Protein AF-A0A1Y3B5V5-F1 (afdb_monomer_lite)

Radius of gyration: 14.7 Å; chains: 1; bounding box: 25×21×51 Å

Sequence (76 aa):
MFGSSVSQVQRIFREWSNLRFAPSTSLTEIATRLDRAYYNAMEVGITVDQLKLPFVDIVKSLLQSHRRVEPSVMPF

pLDDT: mean 71.04, std 11.75, range [39.75, 84.19]

Structure (mmCIF, N/CA/C/O backbone):
data_AF-A0A1Y3B5V5-F1
#
_entry.id   AF-A0A1Y3B5V5-F1
#
loop_
_atom_site.group_PDB
_atom_site.id
_atom_site.type_symbol
_atom_site.label_atom_id
_atom_site.label_alt_id
_atom_site.label_comp_id
_atom_site.label_asym_id
_atom_site.label_entity_id
_atom_site.label_seq_id
_atom_site.pdbx_PDB_ins_code
_atom_site.Cartn_x
_atom_site.Cartn_y
_atom_site.Cartn_z
_atom_site.occupancy
_atom_site.B_iso_or_equiv
_atom_site.auth_seq_id
_atom_site.auth_comp_id
_atom_site.auth_asym_id
_atom_site.auth_atom_id
_atom_site.pdbx_PDB_model_num
ATOM 1 N N . MET A 1 1 ? -11.975 15.391 19.949 1.00 45.25 1 MET A N 1
ATOM 2 C CA . MET A 1 1 ? -10.810 15.250 19.044 1.00 45.25 1 MET A CA 1
ATOM 3 C C . MET A 1 1 ? -11.039 14.121 18.023 1.00 45.25 1 MET A C 1
ATOM 5 O O . MET A 1 1 ? -10.278 13.171 17.984 1.00 45.25 1 MET A O 1
ATOM 9 N N . PHE A 1 2 ? -12.087 14.205 17.190 1.00 43.38 2 PHE A N 1
ATOM 10 C CA . PHE A 1 2 ? -12.474 13.142 16.232 1.00 43.38 2 PHE A CA 1
ATOM 11 C C . PHE A 1 2 ? -12.002 13.395 14.780 1.00 43.38 2 PHE A C 1
ATOM 13 O O . PHE A 1 2 ? -12.203 12.559 13.906 1.00 43.38 2 PHE A O 1
ATOM 20 N N . GLY A 1 3 ? -11.356 14.538 14.508 1.00 46.41 3 GLY A N 1
ATOM 21 C CA . GLY A 1 3 ? -10.941 14.936 13.154 1.00 46.41 3 GLY A CA 1
ATOM 22 C C . GLY A 1 3 ? -9.629 14.323 12.637 1.00 46.41 3 GLY A C 1
ATOM 23 O O . GLY A 1 3 ? -9.355 14.434 11.442 1.00 46.41 3 GLY A O 1
ATOM 24 N N . SER A 1 4 ? -8.811 13.678 13.484 1.00 59.72 4 SER A N 1
ATOM 25 C CA . SER A 1 4 ? -7.484 13.182 13.065 1.00 59.72 4 SER A CA 1
ATOM 26 C C . SER A 1 4 ? -7.513 11.795 12.416 1.00 59.72 4 SER A C 1
ATOM 28 O O . SER A 1 4 ? -6.755 11.554 11.487 1.00 59.72 4 SER A O 1
ATOM 30 N N . SER A 1 5 ? -8.405 10.895 12.843 1.00 57.22 5 SER A N 1
ATOM 31 C CA . SER A 1 5 ? -8.447 9.518 12.323 1.00 57.22 5 SER A CA 1
ATOM 32 C C . SER A 1 5 ? -8.928 9.463 10.867 1.00 57.22 5 SER A C 1
ATOM 34 O O . SER A 1 5 ? -8.271 8.869 10.017 1.00 57.22 5 SER A O 1
ATOM 36 N N . VAL A 1 6 ? -10.021 10.160 10.533 1.00 61.03 6 VAL A N 1
ATOM 37 C CA . VAL A 1 6 ? -10.572 10.174 9.162 1.00 61.03 6 VAL A CA 1
ATOM 38 C C . VAL A 1 6 ? -9.599 10.810 8.166 1.00 61.03 6 VAL A C 1
ATOM 40 O O . VAL A 1 6 ? -9.436 10.320 7.049 1.00 61.03 6 VAL A O 1
ATOM 43 N N . SER A 1 7 ? -8.912 11.880 8.572 1.00 66.06 7 SER A N 1
ATOM 44 C CA . SER A 1 7 ? -7.909 12.546 7.735 1.00 66.06 7 SER A CA 1
ATOM 45 C C . SER A 1 7 ? -6.653 11.687 7.539 1.00 66.06 7 SER A C 1
ATOM 47 O O . SER A 1 7 ? -6.101 11.668 6.439 1.00 66.06 7 SER A O 1
ATOM 49 N N . GLN A 1 8 ? -6.242 10.909 8.547 1.00 64.75 8 GLN A N 1
ATOM 50 C CA . GLN A 1 8 ? -5.161 9.923 8.428 1.00 64.75 8 GLN A CA 1
ATOM 51 C C . GLN A 1 8 ? -5.532 8.773 7.485 1.00 64.75 8 GLN A C 1
ATOM 53 O O . GLN A 1 8 ? -4.755 8.450 6.590 1.00 64.75 8 GLN A O 1
ATOM 58 N N . VAL A 1 9 ? -6.740 8.218 7.609 1.00 65.62 9 VAL A N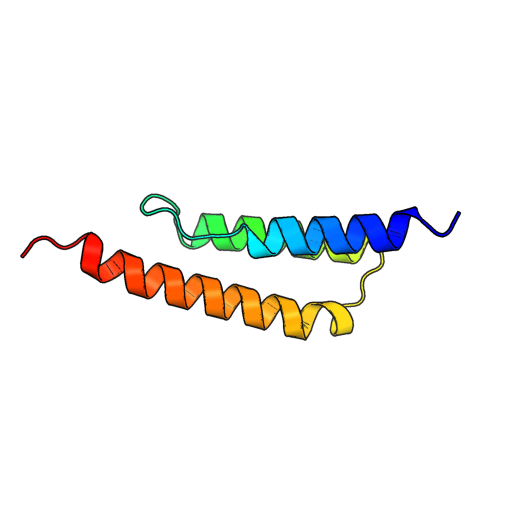 1
ATOM 59 C CA . VAL A 1 9 ? -7.246 7.156 6.724 1.00 65.62 9 VAL A CA 1
ATOM 60 C C . VAL A 1 9 ? -7.279 7.625 5.267 1.00 65.62 9 VAL A C 1
ATOM 62 O O . VAL A 1 9 ? -6.784 6.941 4.373 1.00 65.62 9 VAL A O 1
ATOM 65 N N . GLN A 1 10 ? -7.801 8.830 5.012 1.00 69.19 10 GLN A N 1
ATOM 66 C CA . GLN A 1 10 ? -7.817 9.411 3.667 1.00 69.19 10 GLN A CA 1
ATOM 67 C C . GLN A 1 10 ? -6.410 9.668 3.119 1.00 69.19 10 GLN A C 1
ATOM 69 O O . GLN A 1 10 ? -6.189 9.511 1.916 1.00 69.19 10 GLN A O 1
ATOM 74 N N . ARG A 1 11 ? -5.452 10.049 3.974 1.00 73.00 11 ARG A N 1
ATOM 75 C CA . ARG A 1 11 ? -4.052 10.221 3.570 1.00 73.00 11 ARG A CA 1
ATOM 76 C C . ARG A 1 11 ? -3.440 8.894 3.138 1.00 73.00 11 ARG A C 1
ATOM 78 O O . ARG A 1 11 ? -2.851 8.837 2.065 1.00 73.00 11 ARG A O 1
ATOM 85 N N . ILE A 1 12 ? -3.652 7.837 3.918 1.00 70.62 12 ILE A N 1
ATOM 86 C CA . ILE A 1 12 ? -3.163 6.489 3.611 1.00 70.62 12 ILE A CA 1
ATOM 87 C C . ILE A 1 12 ? -3.764 5.995 2.295 1.00 70.62 12 ILE A C 1
ATOM 89 O O . ILE A 1 12 ? -3.024 5.569 1.416 1.00 70.62 12 ILE A O 1
ATOM 93 N N . PHE A 1 13 ? -5.075 6.156 2.087 1.00 71.38 13 PHE A N 1
ATOM 94 C CA . PHE A 1 13 ? -5.698 5.786 0.813 1.00 71.38 13 PHE A CA 1
ATOM 95 C C . PHE A 1 13 ? -5.160 6.572 -0.387 1.00 71.38 13 PHE A C 1
ATOM 97 O O . PHE A 1 13 ? -5.038 6.009 -1.475 1.00 71.38 13 PHE A O 1
ATOM 104 N N . ARG A 1 14 ? -4.809 7.852 -0.215 1.00 74.62 14 ARG A N 1
ATOM 105 C CA . ARG A 1 14 ? -4.145 8.636 -1.270 1.00 74.62 14 ARG A CA 1
ATOM 106 C C . ARG A 1 14 ? -2.714 8.177 -1.525 1.00 74.62 14 ARG A C 1
ATOM 108 O O . ARG A 1 14 ? -2.300 8.115 -2.675 1.00 74.62 14 ARG A O 1
ATOM 115 N N . GLU A 1 15 ? -1.950 7.872 -0.480 1.00 74.38 15 GLU A N 1
ATOM 116 C CA . GLU A 1 15 ? -0.594 7.325 -0.623 1.00 74.38 15 GLU A CA 1
ATOM 117 C C . GLU A 1 15 ? -0.636 5.998 -1.390 1.00 74.38 15 GLU A C 1
ATOM 119 O O . GLU A 1 15 ? 0.139 5.786 -2.319 1.00 74.38 15 GLU A O 1
ATOM 124 N N . TRP A 1 16 ? -1.615 5.160 -1.063 1.00 74.69 16 TRP A N 1
ATOM 125 C CA . TRP A 1 16 ? -1.870 3.872 -1.686 1.00 74.69 16 TRP A CA 1
ATOM 126 C C . TRP A 1 16 ? -2.274 3.974 -3.163 1.00 74.69 16 TRP A C 1
ATOM 128 O O . TRP A 1 16 ? -1.730 3.259 -4.000 1.00 74.69 16 TRP A O 1
ATOM 138 N N . SER A 1 17 ? -3.199 4.872 -3.514 1.00 68.88 17 SER A N 1
ATOM 139 C CA . SER A 1 17 ? -3.650 5.050 -4.904 1.00 68.88 17 SER A CA 1
ATOM 140 C C . SER A 1 17 ? -2.596 5.693 -5.813 1.00 68.88 17 SER A C 1
ATOM 142 O O . SER A 1 17 ? -2.659 5.554 -7.038 1.00 68.88 17 SER A O 1
ATOM 144 N N . ASN A 1 18 ? -1.604 6.361 -5.220 1.00 72.00 18 ASN A N 1
ATOM 145 C CA . ASN A 1 18 ? -0.451 6.918 -5.920 1.00 72.00 18 ASN A CA 1
ATOM 146 C C . ASN A 1 18 ? 0.674 5.898 -6.152 1.00 72.00 18 ASN A C 1
ATOM 148 O O . ASN A 1 18 ? 1.616 6.205 -6.887 1.00 72.00 18 ASN A O 1
ATOM 152 N N . LEU A 1 19 ? 0.592 4.688 -5.584 1.00 70.94 19 LEU A N 1
ATOM 153 C CA . LEU A 1 19 ? 1.503 3.601 -5.932 1.00 70.94 19 LEU A CA 1
ATOM 154 C C . LEU A 1 19 ? 1.223 3.178 -7.380 1.00 70.94 19 LEU A C 1
ATOM 156 O O . LEU A 1 19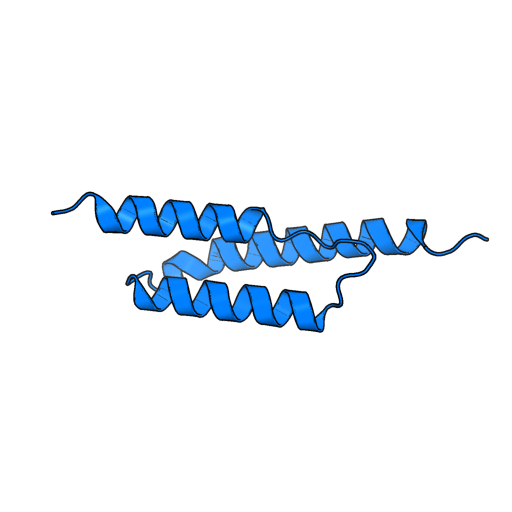 ? 0.244 2.499 -7.679 1.00 70.94 19 LEU A O 1
ATOM 160 N N . ARG A 1 20 ? 2.086 3.610 -8.298 1.00 66.50 20 ARG A N 1
ATOM 161 C CA . ARG A 1 20 ? 2.106 3.176 -9.697 1.00 66.50 20 ARG A CA 1
ATOM 162 C C . ARG A 1 20 ? 3.463 2.560 -9.996 1.00 66.50 20 ARG A C 1
ATOM 164 O O . ARG A 1 20 ? 4.473 3.028 -9.471 1.00 66.50 20 ARG A O 1
ATOM 171 N N . PHE A 1 21 ? 3.493 1.552 -10.864 1.00 62.50 21 PHE A N 1
ATOM 172 C CA . PHE A 1 21 ? 4.753 1.096 -11.440 1.00 62.50 21 PHE A CA 1
ATOM 173 C C . PHE A 1 21 ? 5.320 2.212 -12.316 1.00 62.50 21 PHE A C 1
ATOM 175 O O . PHE A 1 21 ? 4.742 2.546 -13.352 1.00 62.50 21 PHE A O 1
ATOM 182 N N . ALA A 1 22 ? 6.440 2.803 -11.898 1.00 65.56 22 ALA A N 1
ATOM 183 C CA . ALA A 1 22 ? 7.316 3.463 -12.852 1.00 65.56 22 ALA A CA 1
ATOM 184 C C . ALA A 1 22 ? 8.138 2.376 -13.573 1.00 65.56 22 ALA A C 1
ATOM 186 O O . ALA A 1 22 ? 8.396 1.327 -12.978 1.00 65.56 22 ALA A O 1
ATOM 187 N N . PRO A 1 23 ? 8.578 2.603 -14.822 1.00 60.59 23 PRO A N 1
ATOM 188 C CA . PRO A 1 23 ? 9.318 1.601 -15.597 1.00 60.59 23 PRO A CA 1
ATOM 189 C C . PRO A 1 23 ? 10.590 1.075 -14.916 1.00 60.59 23 PRO A C 1
ATOM 191 O O . PRO A 1 23 ? 11.035 -0.026 -15.209 1.00 60.59 23 PRO A O 1
ATOM 194 N N . SER A 1 24 ? 11.170 1.852 -13.998 1.00 67.31 24 SER A N 1
ATOM 195 C CA . SER A 1 24 ? 12.369 1.503 -13.234 1.00 67.31 24 SER A CA 1
ATOM 196 C C . SER A 1 24 ? 12.087 0.913 -11.847 1.00 67.31 24 SER A C 1
ATOM 198 O O . SER A 1 24 ? 13.026 0.555 -11.140 1.00 67.31 24 SER A O 1
ATOM 200 N N . THR A 1 25 ? 10.826 0.853 -11.409 1.00 69.94 25 THR A N 1
ATOM 201 C CA . THR A 1 25 ? 10.476 0.380 -10.064 1.00 69.94 25 THR A CA 1
ATOM 202 C C . THR A 1 25 ? 10.342 -1.138 -10.054 1.00 69.94 25 THR A C 1
ATOM 204 O O . THR A 1 25 ? 9.514 -1.703 -10.767 1.00 69.94 25 THR A O 1
ATOM 207 N N . SER A 1 26 ? 11.133 -1.803 -9.211 1.00 74.50 26 SER A N 1
ATOM 208 C CA . SER A 1 26 ? 11.059 -3.258 -9.048 1.00 74.50 26 SER A CA 1
ATOM 209 C C . SER A 1 26 ? 9.794 -3.690 -8.298 1.00 74.50 26 SER A C 1
ATOM 211 O O . SER A 1 26 ? 9.282 -2.966 -7.440 1.00 74.50 26 SER A O 1
ATOM 213 N N . LEU A 1 27 ? 9.328 -4.917 -8.560 1.00 74.81 27 LEU A N 1
ATOM 214 C CA . LEU A 1 27 ? 8.238 -5.546 -7.803 1.00 74.81 27 LEU A CA 1
ATOM 215 C C . LEU A 1 27 ? 8.509 -5.542 -6.291 1.00 74.81 27 LEU A C 1
ATOM 217 O O . LEU A 1 27 ? 7.608 -5.253 -5.505 1.00 74.81 27 LEU A O 1
ATOM 221 N N . THR A 1 28 ? 9.758 -5.798 -5.894 1.00 79.56 28 THR A N 1
ATOM 222 C CA . THR A 1 28 ? 10.203 -5.780 -4.496 1.00 79.56 28 THR A CA 1
ATOM 223 C C . THR A 1 28 ? 10.011 -4.409 -3.858 1.00 79.56 28 THR A C 1
ATOM 225 O O . THR A 1 28 ? 9.514 -4.311 -2.742 1.00 79.56 28 THR A O 1
ATOM 228 N N . GLU A 1 29 ? 10.354 -3.331 -4.564 1.00 79.94 29 GLU A N 1
ATOM 229 C CA . GLU A 1 29 ? 10.199 -1.976 -4.036 1.00 79.94 29 GLU A CA 1
ATOM 230 C C . GLU A 1 29 ? 8.724 -1.597 -3.851 1.00 79.94 29 GLU A C 1
ATOM 232 O O . GLU A 1 29 ? 8.361 -0.960 -2.860 1.00 79.94 29 GLU A O 1
ATOM 237 N N . ILE A 1 30 ? 7.852 -2.037 -4.761 1.00 78.81 30 ILE A N 1
ATOM 238 C CA . ILE A 1 30 ? 6.405 -1.835 -4.627 1.00 78.81 30 ILE A CA 1
ATOM 239 C C . ILE A 1 30 ? 5.838 -2.641 -3.460 1.00 78.81 30 ILE A C 1
ATOM 241 O O . ILE A 1 30 ? 5.048 -2.098 -2.687 1.00 78.81 30 ILE A O 1
ATOM 245 N N . ALA A 1 31 ? 6.268 -3.892 -3.289 1.00 80.44 31 ALA A N 1
ATOM 246 C CA . ALA A 1 31 ? 5.870 -4.719 -2.154 1.00 80.44 31 ALA A CA 1
ATOM 247 C C . ALA A 1 31 ? 6.259 -4.065 -0.817 1.00 80.44 31 ALA A C 1
ATOM 249 O O . ALA A 1 31 ? 5.414 -3.943 0.066 1.00 80.44 31 ALA A O 1
ATOM 250 N N . THR A 1 32 ? 7.483 -3.541 -0.697 1.00 84.19 32 THR A N 1
ATOM 251 C CA . THR A 1 32 ? 7.940 -2.827 0.508 1.00 84.19 32 THR A CA 1
ATOM 252 C C . THR A 1 32 ? 7.112 -1.571 0.792 1.00 84.19 32 THR A C 1
ATOM 254 O O . THR A 1 32 ? 6.799 -1.271 1.945 1.00 84.19 32 THR A O 1
ATOM 257 N N . ARG A 1 33 ? 6.732 -0.814 -0.246 1.00 82.44 33 ARG A N 1
ATOM 258 C CA . ARG A 1 33 ? 5.882 0.377 -0.080 1.00 82.44 33 ARG A CA 1
ATOM 259 C C . ARG A 1 33 ? 4.463 0.009 0.358 1.00 82.44 33 ARG A C 1
ATOM 261 O O . ARG A 1 33 ? 3.918 0.693 1.220 1.00 82.44 33 ARG A O 1
ATOM 268 N N . LEU A 1 34 ? 3.892 -1.060 -0.200 1.00 81.12 34 LEU A N 1
ATOM 269 C CA . LEU A 1 34 ? 2.589 -1.592 0.210 1.00 81.12 34 LEU A CA 1
ATOM 270 C C . LEU A 1 34 ? 2.604 -2.056 1.668 1.00 81.12 34 LEU A C 1
ATOM 272 O O . LEU A 1 34 ? 1.716 -1.681 2.428 1.00 81.12 34 LEU A O 1
ATOM 276 N N . ASP A 1 35 ? 3.627 -2.813 2.063 1.00 83.94 35 ASP A N 1
ATOM 277 C CA . ASP A 1 35 ? 3.771 -3.344 3.420 1.00 83.94 35 ASP A CA 1
ATOM 278 C C . ASP A 1 35 ? 3.879 -2.221 4.461 1.00 83.94 35 ASP A C 1
ATOM 280 O O . ASP A 1 35 ? 3.121 -2.168 5.430 1.00 83.94 35 ASP A O 1
ATOM 284 N N . ARG A 1 36 ? 4.727 -1.220 4.194 1.00 83.69 36 ARG A N 1
ATOM 285 C CA . ARG A 1 36 ? 4.857 -0.042 5.062 1.00 83.69 36 ARG A CA 1
ATOM 286 C C . ARG A 1 36 ? 3.540 0.713 5.208 1.00 83.69 36 ARG A C 1
ATOM 288 O O . ARG A 1 36 ? 3.193 1.182 6.289 1.00 83.69 36 ARG A O 1
ATOM 295 N N . ALA A 1 37 ? 2.811 0.856 4.111 1.00 78.56 37 ALA A N 1
ATOM 296 C CA . ALA A 1 37 ? 1.576 1.609 4.107 1.00 78.56 37 ALA A CA 1
ATOM 297 C C . ALA A 1 37 ? 0.417 0.818 4.757 1.00 78.56 37 ALA A C 1
ATOM 299 O O . ALA A 1 37 ? -0.490 1.435 5.313 1.00 78.56 37 ALA A O 1
ATOM 300 N N . TYR A 1 38 ? 0.478 -0.519 4.760 1.00 83.00 38 TYR A N 1
ATOM 301 C CA . TYR A 1 38 ? -0.391 -1.411 5.539 1.00 83.00 38 TYR A CA 1
ATOM 302 C C . TYR A 1 38 ? -0.107 -1.323 7.037 1.00 83.00 38 TYR A C 1
ATOM 304 O O . TYR A 1 38 ? -1.032 -1.126 7.823 1.00 83.00 38 TYR A O 1
ATOM 312 N N . TYR A 1 39 ? 1.165 -1.346 7.428 1.00 83.56 39 TYR A N 1
ATOM 313 C CA . TYR A 1 39 ? 1.567 -1.138 8.818 1.00 83.56 39 TYR A CA 1
ATOM 314 C C . TYR A 1 39 ? 1.103 0.214 9.367 1.00 83.56 39 TYR A C 1
ATOM 316 O O . TYR A 1 39 ? 0.462 0.264 10.416 1.00 83.56 39 TYR A O 1
ATOM 324 N N . ASN A 1 40 ? 1.331 1.300 8.622 1.00 82.25 40 ASN A N 1
ATOM 325 C CA . ASN A 1 40 ? 0.876 2.637 9.016 1.00 82.25 40 ASN A CA 1
ATOM 326 C C . ASN A 1 40 ? -0.648 2.696 9.216 1.00 82.25 40 ASN A C 1
ATOM 328 O O . ASN A 1 40 ? -1.133 3.420 10.082 1.00 82.25 40 ASN A O 1
ATOM 332 N N . ALA A 1 41 ? -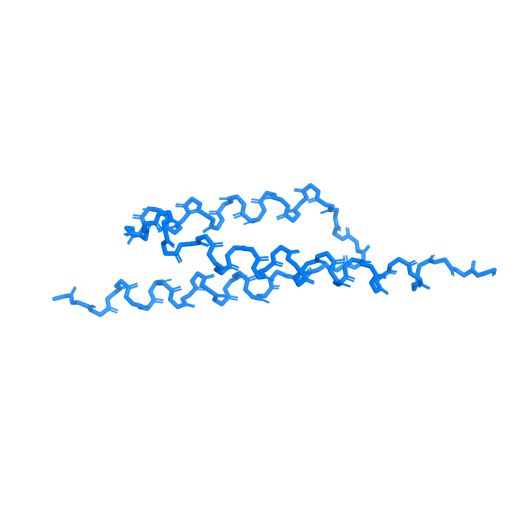1.409 1.949 8.411 1.00 79.50 41 ALA A N 1
ATOM 333 C CA . ALA A 1 41 ? -2.861 1.880 8.516 1.00 79.50 41 ALA A CA 1
ATOM 334 C C . ALA A 1 41 ? -3.318 1.181 9.799 1.00 79.50 41 ALA A C 1
ATOM 336 O O . ALA A 1 41 ? -4.233 1.657 10.474 1.00 79.50 41 ALA A O 1
ATOM 337 N N . MET A 1 42 ? -2.646 0.090 10.161 1.00 83.00 42 MET A N 1
ATOM 338 C CA . MET A 1 42 ? -2.901 -0.606 11.416 1.00 83.00 42 MET A CA 1
ATOM 339 C C . MET A 1 42 ? -2.533 0.253 12.633 1.00 83.00 42 MET A C 1
ATOM 341 O O . MET A 1 42 ? -3.292 0.277 13.599 1.00 83.00 42 MET A O 1
ATOM 345 N N . GLU A 1 43 ? -1.429 1.009 12.580 1.00 83.81 43 GLU A N 1
ATOM 346 C CA . GLU A 1 43 ? -1.023 1.905 13.677 1.00 83.81 43 GLU A CA 1
ATOM 347 C C . GLU A 1 43 ? -2.043 3.016 13.963 1.00 83.81 43 GLU A C 1
ATOM 349 O O . GLU A 1 43 ? -2.226 3.403 15.116 1.00 83.81 43 GLU A O 1
ATOM 354 N N . VAL A 1 44 ? -2.757 3.508 12.944 1.00 78.69 44 VAL A N 1
ATOM 355 C CA . VAL A 1 44 ? -3.823 4.515 13.124 1.00 78.69 44 VAL A CA 1
ATOM 356 C C . VAL A 1 44 ? -5.186 3.902 13.477 1.00 78.69 44 VAL A C 1
ATOM 358 O O . VAL A 1 44 ? -6.199 4.605 13.495 1.00 78.69 44 VAL A O 1
ATOM 361 N N . GLY A 1 45 ? -5.224 2.600 13.775 1.00 80.00 45 GLY A N 1
ATOM 362 C CA . GLY A 1 45 ? -6.415 1.891 14.242 1.00 80.00 45 GLY A CA 1
ATOM 363 C C . GLY A 1 45 ? -7.360 1.426 13.135 1.00 80.00 45 GLY A C 1
ATOM 364 O O . GLY A 1 45 ? -8.512 1.102 13.429 1.00 80.00 45 GLY A O 1
ATOM 365 N N . ILE A 1 46 ? -6.913 1.381 11.874 1.00 80.50 46 ILE A N 1
ATOM 366 C CA . ILE A 1 46 ? -7.703 0.766 10.803 1.00 80.50 46 ILE A CA 1
ATOM 367 C C . ILE A 1 46 ? -7.607 -0.749 10.951 1.00 80.50 46 ILE A C 1
ATOM 369 O O . ILE A 1 46 ? -6.525 -1.334 10.998 1.00 80.50 46 ILE A O 1
ATOM 373 N N . THR A 1 47 ? -8.764 -1.394 11.011 1.00 82.44 47 THR A N 1
ATOM 374 C CA . THR A 1 47 ? -8.835 -2.850 11.121 1.00 82.44 47 THR A CA 1
ATOM 375 C C . THR A 1 47 ? -8.477 -3.523 9.799 1.00 82.44 47 THR A C 1
ATOM 377 O O . THR A 1 47 ? -8.701 -2.983 8.714 1.00 82.44 47 THR A O 1
ATOM 380 N N . VAL A 1 48 ? -7.979 -4.755 9.879 1.00 79.19 48 VAL A N 1
ATOM 381 C CA . VAL A 1 48 ? -7.645 -5.564 8.697 1.00 79.19 48 VAL A CA 1
ATOM 382 C C . VAL A 1 48 ? -8.844 -5.695 7.750 1.00 79.19 48 VAL A C 1
ATOM 384 O O . VAL A 1 48 ? -8.683 -5.592 6.536 1.00 79.19 48 VAL A O 1
ATOM 387 N N . ASP A 1 49 ? -10.060 -5.851 8.281 1.00 81.31 49 ASP A N 1
ATOM 388 C CA . ASP A 1 49 ? -11.275 -5.970 7.465 1.00 81.31 49 ASP A CA 1
ATOM 389 C C . ASP A 1 49 ? -11.582 -4.706 6.654 1.00 81.31 49 ASP A C 1
ATOM 391 O O . ASP A 1 49 ? -12.038 -4.803 5.515 1.00 81.31 49 ASP A O 1
ATOM 395 N N . GLN A 1 50 ? -11.256 -3.528 7.188 1.00 76.38 50 GLN A N 1
ATOM 396 C CA . GLN A 1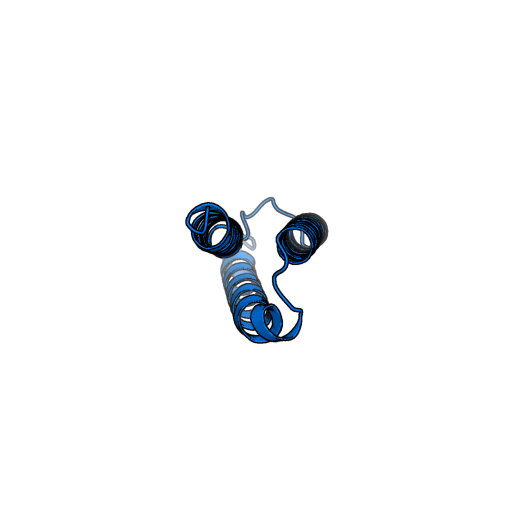 50 ? -11.385 -2.255 6.473 1.00 76.38 50 GLN A CA 1
ATOM 397 C C . GLN A 1 50 ? -10.310 -2.072 5.388 1.00 7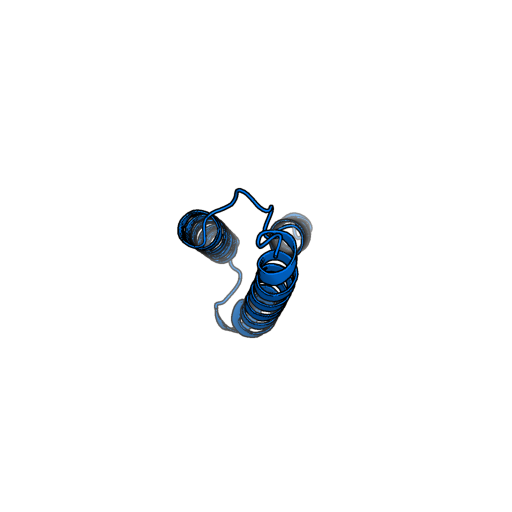6.38 50 GLN A C 1
ATOM 399 O O . GLN A 1 50 ? -10.523 -1.308 4.447 1.00 76.38 50 GLN A O 1
ATOM 404 N N . LEU A 1 51 ? -9.175 -2.775 5.486 1.00 78.44 51 LEU A N 1
ATOM 405 C CA . LEU A 1 51 ? -8.070 -2.695 4.521 1.00 78.44 51 LEU A CA 1
ATOM 406 C C . LEU A 1 51 ? -8.151 -3.727 3.399 1.00 78.44 51 LEU A C 1
ATOM 408 O O . LEU A 1 51 ? -7.616 -3.472 2.322 1.00 78.44 51 LEU A O 1
ATOM 412 N N . LYS A 1 52 ? -8.829 -4.862 3.613 1.00 79.38 52 LYS A N 1
ATOM 413 C CA . LYS A 1 52 ? -8.886 -5.978 2.652 1.00 79.38 52 LYS A CA 1
ATOM 414 C C . LYS A 1 52 ? -9.296 -5.544 1.245 1.00 79.38 52 LYS A C 1
ATOM 416 O O . LYS A 1 52 ? -8.566 -5.802 0.292 1.00 79.38 52 LYS A O 1
ATOM 421 N N . LEU A 1 53 ? -10.459 -4.905 1.110 1.00 78.12 53 LEU A N 1
ATOM 422 C CA . LEU A 1 53 ? -10.997 -4.524 -0.201 1.00 78.12 53 LEU A CA 1
ATOM 423 C C . LEU A 1 53 ? -10.111 -3.485 -0.909 1.00 78.12 53 LEU A C 1
ATOM 425 O O . LEU A 1 53 ? -9.671 -3.765 -2.026 1.00 78.12 53 LEU A O 1
ATOM 429 N N . PRO A 1 54 ? -9.750 -2.355 -0.271 1.00 76.88 54 PRO A N 1
ATOM 430 C CA . PRO A 1 54 ? -8.857 -1.391 -0.900 1.00 76.88 54 PRO A CA 1
ATOM 431 C C . PRO A 1 54 ? -7.508 -1.982 -1.301 1.00 76.88 54 PRO A C 1
ATOM 433 O O . PRO A 1 54 ? -7.025 -1.715 -2.398 1.00 76.88 54 PRO A O 1
ATOM 436 N N . PHE A 1 55 ? -6.909 -2.808 -0.437 1.00 79.00 55 PHE A N 1
ATOM 437 C CA . PHE A 1 55 ? -5.618 -3.434 -0.707 1.00 79.00 55 PHE A CA 1
ATOM 438 C C . PHE A 1 55 ? -5.674 -4.296 -1.971 1.00 79.00 55 PHE A C 1
ATOM 440 O O . PHE A 1 55 ? -4.812 -4.182 -2.842 1.00 79.00 55 PHE A O 1
ATOM 447 N N . VAL A 1 56 ? -6.728 -5.104 -2.118 1.00 82.31 56 VAL A N 1
ATOM 448 C CA . VAL A 1 56 ? -6.956 -5.916 -3.321 1.00 82.31 56 VAL A CA 1
ATOM 449 C C . VAL A 1 56 ? -7.091 -5.044 -4.571 1.00 82.31 56 VAL A C 1
ATOM 451 O O . VAL A 1 56 ? -6.510 -5.377 -5.606 1.00 82.31 56 VAL A O 1
ATOM 454 N N . ASP A 1 57 ? -7.815 -3.928 -4.497 1.00 80.81 57 ASP A N 1
ATOM 455 C CA . ASP A 1 57 ? -7.999 -3.030 -5.642 1.00 80.81 57 ASP A CA 1
ATOM 456 C C . ASP A 1 57 ? -6.688 -2.366 -6.078 1.00 80.81 57 ASP A C 1
ATOM 458 O O . ASP A 1 57 ? -6.406 -2.258 -7.275 1.00 80.81 57 ASP A O 1
ATOM 462 N N . ILE A 1 58 ? -5.834 -1.995 -5.125 1.00 79.69 58 ILE A N 1
ATOM 463 C CA . ILE A 1 58 ? -4.518 -1.419 -5.420 1.00 79.69 58 ILE A CA 1
ATOM 464 C C . ILE A 1 58 ? -3.588 -2.459 -6.016 1.00 79.69 58 ILE A C 1
ATOM 466 O O . ILE A 1 58 ? -2.948 -2.172 -7.022 1.00 79.69 58 ILE A O 1
ATOM 470 N N . VAL A 1 59 ? -3.542 -3.672 -5.463 1.00 80.00 59 VAL A N 1
ATOM 471 C CA . VAL A 1 59 ? -2.735 -4.762 -6.030 1.00 80.00 59 VAL A CA 1
ATOM 472 C C . VAL A 1 59 ? -3.180 -5.069 -7.464 1.00 80.00 59 VAL A C 1
ATOM 474 O O . VAL A 1 59 ? -2.337 -5.209 -8.350 1.00 80.00 59 VAL A O 1
ATOM 477 N N . LYS A 1 60 ? -4.491 -5.090 -7.742 1.00 81.06 60 LYS A N 1
ATOM 478 C CA . LYS A 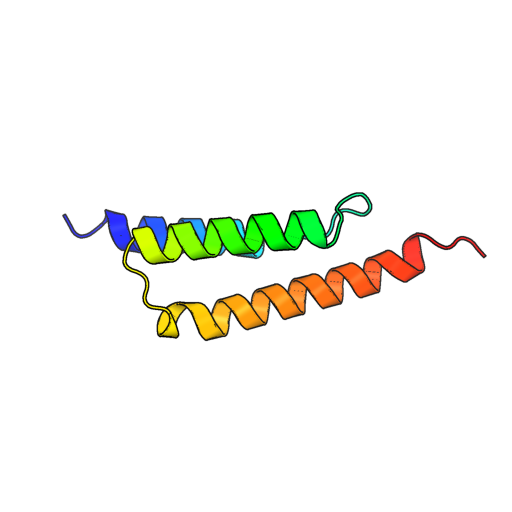1 60 ? -5.014 -5.243 -9.111 1.00 81.06 60 LYS A CA 1
ATOM 479 C C . LYS A 1 60 ? -4.582 -4.097 -10.027 1.00 81.06 60 LYS A C 1
ATOM 481 O O . LYS A 1 60 ? -4.118 -4.360 -11.135 1.00 81.06 60 LYS A O 1
ATOM 486 N N . SER A 1 61 ? -4.716 -2.849 -9.579 1.00 78.62 61 SER A N 1
ATOM 487 C CA . SER A 1 61 ? -4.295 -1.655 -10.329 1.00 78.62 61 SER A CA 1
ATOM 488 C C . SER A 1 61 ? -2.794 -1.684 -10.643 1.00 78.62 61 SER A C 1
ATOM 490 O O . SER A 1 61 ? -2.371 -1.461 -11.779 1.00 78.62 61 SER A O 1
ATOM 492 N N . LEU A 1 62 ? -1.990 -2.061 -9.650 1.00 76.50 62 LEU A N 1
ATOM 493 C CA . LEU A 1 62 ? -0.552 -2.251 -9.752 1.00 76.50 62 LEU A CA 1
ATOM 494 C C . LEU A 1 62 ? -0.218 -3.308 -10.812 1.00 76.50 62 LEU A C 1
ATOM 496 O O . LEU A 1 62 ? 0.480 -2.989 -11.774 1.00 76.50 62 LEU A O 1
ATOM 500 N N . LEU A 1 63 ? -0.779 -4.515 -10.724 1.00 76.69 63 LEU A N 1
ATOM 501 C CA . LEU A 1 63 ? -0.560 -5.579 -11.714 1.00 76.69 63 LEU A CA 1
ATOM 502 C C . LEU A 1 63 ? -0.986 -5.170 -13.132 1.00 76.69 63 LEU A C 1
ATOM 504 O O . LEU A 1 63 ? -0.288 -5.465 -14.102 1.00 76.69 63 LEU A O 1
ATOM 508 N N . GLN A 1 64 ? -2.105 -4.454 -13.270 1.00 76.25 64 GLN A N 1
ATOM 509 C CA . GLN A 1 64 ? -2.538 -3.919 -14.563 1.00 76.25 64 GLN A CA 1
ATOM 510 C C . GLN A 1 64 ? -1.553 -2.889 -15.120 1.00 76.25 64 GLN A C 1
ATOM 512 O O . GLN A 1 64 ? -1.285 -2.892 -16.322 1.00 76.25 64 GLN A O 1
ATOM 517 N N . SER A 1 65 ? -1.007 -2.016 -14.271 1.00 71.56 65 SER A N 1
ATOM 518 C CA . SER A 1 65 ? -0.003 -1.042 -14.697 1.00 71.56 65 SER A CA 1
ATOM 519 C C . SER A 1 65 ? 1.316 -1.715 -15.090 1.00 71.56 65 SER A C 1
ATOM 521 O O . SER A 1 65 ? 1.845 -1.382 -16.145 1.00 71.56 65 SER A O 1
ATOM 523 N N . HIS A 1 66 ? 1.775 -2.737 -14.357 1.00 70.38 66 HIS A N 1
ATOM 524 C CA . HIS A 1 66 ? 2.944 -3.540 -14.736 1.00 70.38 66 HIS A CA 1
ATOM 525 C C . HIS A 1 66 ? 2.759 -4.210 -16.105 1.00 70.38 66 HIS A C 1
ATOM 527 O O . HIS A 1 66 ? 3.602 -4.071 -16.986 1.00 70.38 66 HIS A O 1
ATOM 533 N N . ARG A 1 67 ? 1.604 -4.852 -16.332 1.00 65.44 67 ARG A N 1
ATOM 534 C CA . ARG A 1 67 ? 1.276 -5.498 -17.614 1.00 65.44 67 ARG A CA 1
ATOM 535 C C . ARG A 1 67 ? 1.240 -4.517 -18.793 1.00 65.44 67 ARG A C 1
ATOM 537 O O . ARG A 1 67 ? 1.459 -4.922 -19.927 1.00 65.44 67 ARG A O 1
ATOM 544 N N . ARG A 1 68 ? 0.933 -3.236 -18.559 1.00 60.47 68 ARG A N 1
ATOM 545 C CA . ARG A 1 68 ? 0.998 -2.188 -19.597 1.00 60.47 68 ARG A CA 1
ATOM 546 C C . ARG A 1 68 ? 2.425 -1.702 -19.854 1.00 60.47 68 ARG A C 1
ATOM 548 O O . ARG A 1 68 ? 2.717 -1.275 -20.966 1.00 60.47 68 ARG A O 1
ATOM 555 N N . VAL A 1 69 ? 3.298 -1.769 -18.854 1.00 56.00 69 VAL A N 1
ATOM 556 C CA . VAL A 1 69 ? 4.705 -1.363 -18.967 1.00 56.00 69 VAL A CA 1
ATOM 557 C C . VAL A 1 69 ? 5.535 -2.420 -19.706 1.00 56.00 69 VAL A C 1
ATOM 559 O O . VAL A 1 69 ? 6.350 -2.042 -20.539 1.00 56.00 69 VAL A O 1
ATOM 562 N N . GLU A 1 70 ? 5.283 -3.718 -19.510 1.00 51.75 70 GLU A N 1
ATOM 563 C CA . GLU A 1 70 ? 5.995 -4.803 -20.220 1.00 51.75 70 GLU A CA 1
ATOM 564 C C . GLU A 1 70 ? 6.045 -4.664 -21.760 1.00 51.75 70 GLU A C 1
ATOM 566 O O . GLU A 1 70 ? 7.145 -4.719 -22.312 1.00 51.75 70 GLU A O 1
ATOM 571 N N . PRO A 1 71 ? 4.938 -4.406 -22.489 1.00 52.66 71 PRO A N 1
ATOM 572 C CA . PRO A 1 71 ? 4.993 -4.231 -23.944 1.00 52.66 71 PRO A CA 1
ATOM 573 C C . PRO A 1 71 ? 5.649 -2.913 -24.385 1.00 52.66 71 PRO A C 1
ATOM 575 O O . PRO A 1 71 ? 5.886 -2.727 -25.572 1.00 52.66 71 PRO A O 1
ATOM 578 N N . SER A 1 72 ? 5.939 -1.991 -23.461 1.00 49.44 72 SER A N 1
ATOM 579 C CA . SER A 1 72 ? 6.572 -0.698 -23.768 1.00 49.44 72 SER A CA 1
ATOM 580 C C . SER A 1 72 ? 8.104 -0.760 -23.726 1.00 49.44 72 SER A C 1
ATOM 582 O O . SER A 1 72 ? 8.764 0.172 -24.177 1.00 49.44 72 SER A O 1
ATOM 584 N N . VAL A 1 73 ? 8.668 -1.824 -23.139 1.00 48.06 73 VAL A N 1
ATOM 585 C CA . VAL A 1 73 ? 10.109 -1.958 -22.847 1.00 48.06 73 VAL A CA 1
ATOM 586 C C . VAL A 1 73 ? 10.797 -2.983 -23.758 1.00 48.06 73 VAL A C 1
ATOM 588 O O . VAL A 1 73 ? 12.023 -3.012 -23.820 1.00 48.06 73 VAL A O 1
ATOM 591 N N . MET A 1 74 ? 10.045 -3.772 -24.530 1.00 39.75 74 MET A N 1
ATOM 592 C CA . MET A 1 74 ? 10.605 -4.561 -25.630 1.00 39.75 74 MET A CA 1
ATOM 593 C C . MET A 1 74 ? 10.440 -3.801 -26.955 1.00 39.75 74 MET A C 1
ATOM 595 O O . MET A 1 74 ? 9.352 -3.844 -27.533 1.00 39.75 74 MET A O 1
ATOM 599 N N . PRO A 1 75 ? 11.474 -3.102 -27.466 1.00 44.03 75 PRO A N 1
ATOM 600 C CA . PRO A 1 75 ? 11.531 -2.834 -28.893 1.00 44.03 75 PRO A CA 1
ATOM 601 C C . PRO A 1 75 ? 11.722 -4.188 -29.591 1.00 44.03 75 PRO A C 1
ATOM 603 O O . PRO A 1 75 ? 12.573 -4.980 -29.183 1.00 44.03 75 PRO A O 1
ATOM 606 N N . PHE A 1 76 ? 10.873 -4.473 -30.575 1.00 48.91 76 PHE A N 1
ATOM 607 C CA . PHE A 1 76 ? 11.094 -5.564 -31.524 1.00 48.91 76 PHE A CA 1
ATOM 608 C C . PHE A 1 76 ? 12.450 -5.413 -32.222 1.00 48.91 76 PHE A C 1
ATOM 610 O O . PHE A 1 76 ? 12.854 -4.249 -32.462 1.00 48.91 76 PHE A O 1
#

Organism: Euroglyphus maynei (NCBI:txid6958)

Secondary structure (DSSP, 8-state):
--HHHHHHHHHHHHHHHT----TT--HHHHHHHHHHHHHHHHHTT--HHHHHHHHHHHHHHHHHHHHHHHHHH---

Foldseek 3Di:
DPPPLVVQVVVLLVQLQPDEDDLPDDPVNSVVSLVVSVVSCVVSPNDPVNVVVSSVVSVVRRVVRVVVSVVVPDDD